Protein AF-A0A7V6DC79-F1 (afdb_monomer)

pLDDT: mean 93.44, std 5.79, range [66.88, 98.06]

Nearest PDB structures (foldseek):
  2qwc-assembly1_A  TM=8.091E-01  e=1.370E+00  Influenza A virus
  7s0i-assembly1_A  TM=7.879E-01  e=2.095E+00  Influenza A virus (A/Michigan/45/2015(H1N1))
  6lxk-assembly1_D  TM=8.286E-01  e=2.671E+00  Influenza A virus
  6d7k-assembly1_D  TM=6.205E-01  e=1.075E+00  Methylosinus sporium
  1dt9-assembly1_A  TM=5.908E-01  e=4.341E+00  Homo sapiens

Radius of gyration: 20.47 Å; Cα contacts (8 Å, |Δi|>4): 70; chains: 1; bounding box: 33×32×60 Å

Mean predicted aligned error: 6.27 Å

Solvent-accessible surface area (backbone atoms only — not comparable to full-atom values): 3852 Å² total; per-residue (Å²): 134,86,80,52,73,48,78,49,79,48,82,53,99,69,36,37,37,41,37,36,28,48,73,90,38,84,74,47,78,49,77,46,67,69,89,74,69,79,89,66,85,82,89,83,77,82,76,51,78,42,89,91,68,85,43,71,73

Sequence (57 aa):
MTVRKEIIVNVGSRETRIAVLEDDRLMELHVEREERIVGSIYKARVANVLPGMDAAF

Secondary structure (DSSP, 8-state):
-PPPEEEEEEE-SS-EEEEEEETTEEEEEEEE-S---TT---------EETTTTEE-

Foldseek 3Di:
DDWDWDWDWDDDPQWIWIFIDTNNHTDDIDIGGDDDPPPDDDDDDWPDDDVVPRDTD

Structure (mmCIF, N/CA/C/O backbone):
data_AF-A0A7V6DC79-F1
#
_entry.id   AF-A0A7V6DC79-F1
#
loop_
_atom_site.group_PDB
_atom_site.id
_atom_site.type_symbol
_atom_site.label_atom_id
_atom_site.label_alt_id
_atom_site.label_comp_id
_atom_site.label_asym_id
_atom_site.label_entity_id
_atom_site.label_seq_id
_atom_site.pdbx_PDB_ins_code
_atom_site.Cartn_x
_atom_site.Cartn_y
_atom_site.Cartn_z
_atom_site.occupancy
_atom_site.B_iso_or_equiv
_atom_site.auth_seq_id
_atom_site.auth_comp_id
_atom_site.auth_asym_id
_atom_site.auth_atom_id
_atom_site.pdbx_PDB_model_num
ATOM 1 N N . MET A 1 1 ? -9.399 18.613 27.060 1.00 66.88 1 MET A N 1
ATOM 2 C CA . MET A 1 1 ? -9.504 17.159 27.307 1.00 66.88 1 MET A CA 1
ATOM 3 C C . MET A 1 1 ? -8.866 16.466 26.118 1.00 66.88 1 MET A C 1
ATOM 5 O O . MET A 1 1 ? -9.150 16.874 25.000 1.00 66.88 1 MET A O 1
ATOM 9 N N . THR A 1 2 ? -7.946 15.532 26.342 1.00 82.25 2 THR A N 1
ATOM 10 C CA . THR A 1 2 ? -7.299 14.779 25.257 1.00 82.25 2 THR A CA 1
ATOM 11 C C . THR A 1 2 ? -8.231 13.651 24.837 1.00 82.25 2 THR A C 1
ATOM 13 O O . THR A 1 2 ? -8.623 12.862 25.689 1.00 82.25 2 THR A O 1
ATOM 16 N N . VAL A 1 3 ? -8.595 13.602 23.558 1.00 85.12 3 VAL A N 1
ATOM 17 C CA . VAL A 1 3 ? -9.389 12.510 22.974 1.00 85.12 3 VAL A CA 1
ATOM 18 C C . VAL A 1 3 ? -8.483 11.291 22.815 1.00 85.12 3 VAL A C 1
ATOM 20 O O . VAL A 1 3 ? -7.372 11.416 22.288 1.00 85.12 3 VAL A O 1
ATOM 23 N N . ARG A 1 4 ? -8.923 10.119 23.279 1.00 94.44 4 ARG A N 1
ATOM 24 C CA . ARG A 1 4 ? -8.182 8.864 23.109 1.00 94.44 4 ARG A CA 1
ATOM 25 C C . ARG A 1 4 ? -8.358 8.385 21.672 1.00 94.44 4 ARG A C 1
ATOM 27 O O . ARG A 1 4 ? -9.484 8.178 21.235 1.00 94.44 4 ARG A O 1
ATOM 34 N N . LYS A 1 5 ? -7.249 8.192 20.951 1.00 96.19 5 LYS A N 1
ATOM 35 C CA . LYS A 1 5 ? -7.237 7.621 19.596 1.00 96.19 5 LYS A CA 1
ATOM 36 C C . LYS A 1 5 ? -6.683 6.210 19.603 1.00 96.19 5 LYS A C 1
ATOM 38 O O . LYS A 1 5 ? -5.616 5.976 20.167 1.00 96.19 5 LYS A O 1
ATOM 43 N N . GLU A 1 6 ? -7.374 5.303 18.928 1.00 97.44 6 GLU A N 1
ATOM 44 C CA . GLU A 1 6 ? -6.950 3.913 18.771 1.00 97.44 6 GLU A CA 1
ATOM 45 C C . GLU A 1 6 ? -7.059 3.467 17.319 1.00 97.44 6 GLU A C 1
ATOM 47 O O . GLU A 1 6 ? -7.937 3.910 16.580 1.00 97.44 6 GLU A O 1
ATOM 52 N N . ILE A 1 7 ? -6.156 2.574 16.918 1.00 97.62 7 ILE A N 1
ATOM 53 C CA . ILE A 1 7 ? -6.185 1.923 15.612 1.00 97.62 7 ILE A CA 1
ATOM 54 C C . ILE A 1 7 ? -6.271 0.422 15.859 1.00 97.62 7 ILE A C 1
ATOM 56 O O . ILE A 1 7 ? -5.365 -0.170 16.444 1.00 97.62 7 ILE A O 1
ATOM 60 N N . ILE A 1 8 ? -7.362 -0.190 15.410 1.00 97.69 8 ILE A N 1
ATOM 61 C CA . ILE A 1 8 ? -7.591 -1.629 15.521 1.00 97.69 8 ILE A CA 1
ATOM 62 C C . ILE A 1 8 ? -7.383 -2.252 14.147 1.00 97.69 8 ILE A C 1
ATOM 64 O O . ILE A 1 8 ? -8.076 -1.902 13.193 1.00 97.69 8 ILE A O 1
ATOM 68 N N . VAL A 1 9 ? -6.452 -3.203 14.060 1.00 97.25 9 VAL A N 1
ATOM 69 C CA . VAL A 1 9 ? -6.1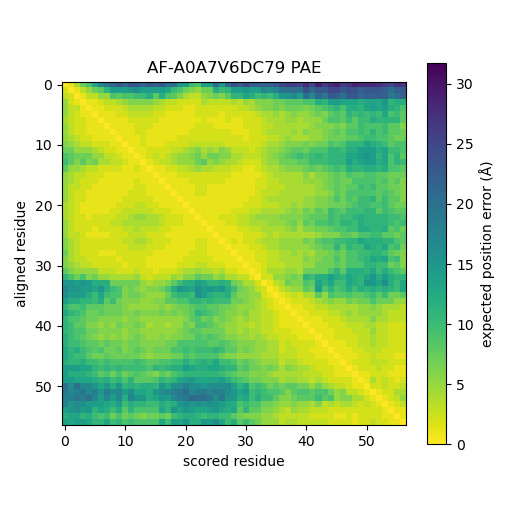53 -3.943 12.828 1.00 97.25 9 VAL A CA 1
ATOM 70 C C . VAL A 1 9 ? -6.654 -5.377 12.964 1.00 97.25 9 VAL A C 1
ATOM 72 O O . VAL A 1 9 ? -6.238 -6.116 13.853 1.00 97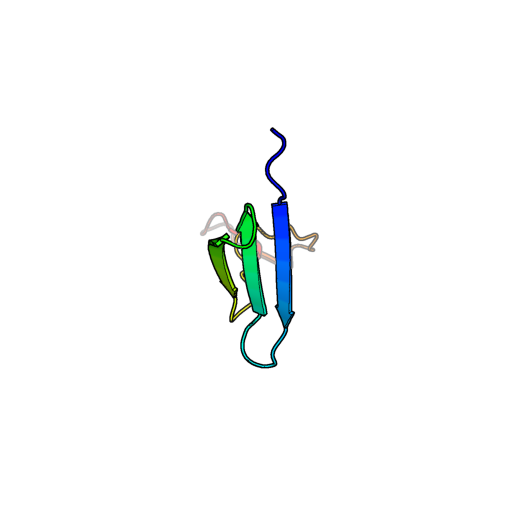.25 9 VAL A O 1
ATOM 75 N N . ASN A 1 10 ? -7.548 -5.779 12.064 1.00 96.81 10 ASN A N 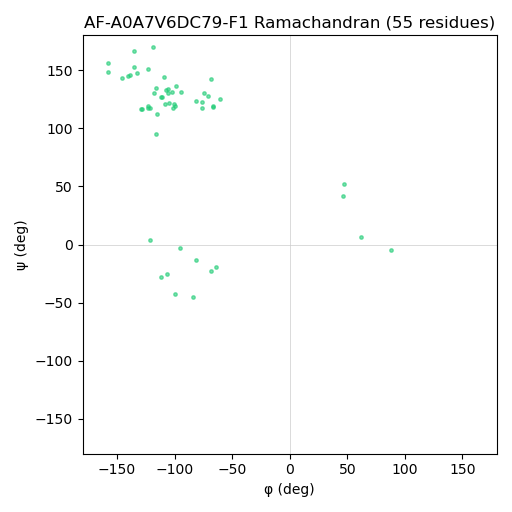1
ATOM 76 C CA . ASN A 1 10 ? -8.044 -7.142 11.944 1.00 96.81 10 ASN A CA 1
ATOM 77 C C . ASN A 1 10 ? -7.617 -7.729 10.595 1.00 96.81 10 ASN A C 1
ATOM 79 O O . ASN A 1 10 ? -8.097 -7.295 9.550 1.00 96.81 10 ASN A O 1
ATOM 83 N N . VAL A 1 11 ? -6.734 -8.725 10.630 1.00 95.06 11 VAL A N 1
ATOM 84 C CA . VAL A 1 11 ? -6.211 -9.395 9.433 1.00 95.06 11 VAL A CA 1
ATOM 85 C C . VAL A 1 11 ? -6.954 -10.714 9.230 1.00 95.06 11 VAL A C 1
ATOM 87 O O . VAL A 1 11 ? -6.923 -11.586 10.098 1.00 95.06 11 VAL A O 1
ATOM 90 N N . GLY A 1 12 ? -7.641 -10.853 8.097 1.00 93.62 12 GLY A N 1
ATOM 91 C CA . GLY A 1 12 ? -8.283 -12.090 7.659 1.00 93.62 12 GLY A CA 1
ATOM 92 C C . GLY A 1 12 ? -7.708 -12.587 6.334 1.00 93.62 12 GLY A C 1
ATOM 93 O O . GLY A 1 12 ? -6.981 -11.878 5.649 1.00 93.62 12 GLY A O 1
ATOM 94 N N . SER A 1 13 ? -8.067 -13.807 5.934 1.00 91.38 13 SER A N 1
ATOM 95 C CA . SER A 1 13 ? -7.581 -14.411 4.682 1.00 91.38 13 SER A CA 1
ATOM 96 C C . SER A 1 13 ? -8.104 -13.736 3.409 1.00 91.38 13 SER A C 1
ATOM 98 O O . SER A 1 13 ? -7.497 -13.880 2.355 1.00 91.38 13 SER A O 1
ATOM 100 N N . ARG A 1 14 ? -9.242 -13.035 3.490 1.00 91.62 14 ARG A N 1
ATOM 101 C CA . ARG A 1 14 ? -9.893 -12.367 2.349 1.00 91.62 14 ARG A CA 1
ATOM 102 C C . ARG A 1 14 ? -9.754 -10.847 2.379 1.00 91.62 14 ARG A C 1
ATOM 104 O O . ARG A 1 14 ? -9.907 -10.198 1.352 1.00 91.62 14 ARG A O 1
ATOM 111 N N . GLU A 1 15 ? -9.577 -10.276 3.565 1.00 93.88 15 GLU A N 1
ATOM 112 C CA . GLU A 1 15 ? -9.512 -8.831 3.746 1.00 93.88 15 GLU A CA 1
ATOM 113 C C . GLU A 1 15 ? -8.791 -8.457 5.040 1.00 93.88 15 GLU A C 1
ATOM 115 O O . GLU A 1 15 ? -8.897 -9.155 6.052 1.00 93.88 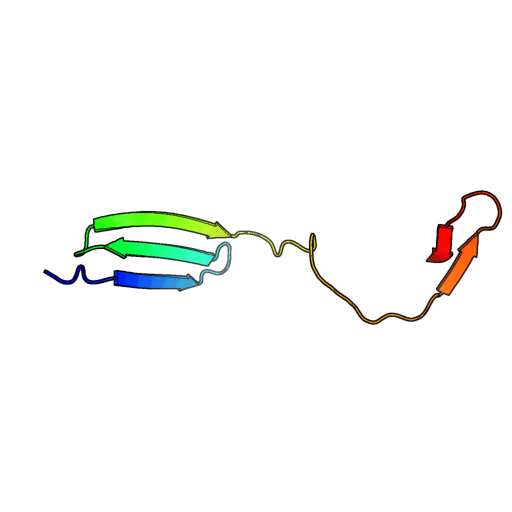15 GLU A O 1
ATOM 120 N N . THR A 1 16 ? -8.119 -7.312 5.004 1.00 95.00 16 THR A N 1
ATOM 121 C CA . THR A 1 16 ? -7.606 -6.595 6.169 1.00 95.00 16 THR A CA 1
ATOM 122 C C . THR A 1 16 ? -8.538 -5.429 6.463 1.00 95.00 16 THR A C 1
ATOM 124 O O . THR A 1 16 ? -8.905 -4.663 5.572 1.00 95.00 16 THR A O 1
ATOM 127 N N . ARG A 1 17 ? -8.946 -5.289 7.723 1.00 96.88 17 ARG A N 1
ATOM 128 C CA . ARG A 1 17 ? -9.825 -4.215 8.190 1.00 96.88 17 ARG A CA 1
ATOM 129 C C . ARG A 1 17 ? -9.091 -3.374 9.218 1.00 96.88 17 ARG A C 1
ATOM 131 O O . ARG A 1 17 ? -8.528 -3.922 10.164 1.00 96.88 17 ARG A O 1
ATOM 138 N N . ILE A 1 18 ? -9.120 -2.060 9.047 1.00 97.38 18 ILE A N 1
ATOM 139 C CA . ILE A 1 18 ? -8.481 -1.102 9.947 1.00 97.38 18 ILE A CA 1
ATOM 140 C C . ILE A 1 18 ? -9.551 -0.130 10.428 1.00 97.38 18 ILE A C 1
ATOM 142 O O . ILE A 1 18 ? -10.143 0.586 9.622 1.00 97.38 18 ILE A O 1
ATOM 146 N N . ALA A 1 19 ? -9.810 -0.117 11.731 1.00 98.06 19 ALA A N 1
ATOM 147 C CA . ALA A 1 19 ? -10.735 0.813 12.363 1.00 98.06 19 ALA A CA 1
ATOM 148 C C . ALA A 1 19 ? -9.958 1.882 13.134 1.00 98.06 19 ALA A C 1
ATOM 150 O O . ALA A 1 19 ? -9.086 1.548 13.935 1.00 98.06 19 ALA A O 1
ATOM 151 N N . VAL A 1 20 ? -10.299 3.151 12.917 1.00 97.88 20 VAL A N 1
ATOM 152 C CA . VAL A 1 20 ? -9.822 4.279 13.724 1.00 97.88 20 VAL A CA 1
ATOM 153 C C . VAL A 1 20 ? -10.931 4.660 14.694 1.00 97.88 20 VAL A C 1
ATOM 155 O O . VAL A 1 20 ? -12.046 4.981 14.271 1.00 97.88 20 VAL A O 1
ATOM 158 N N . LEU A 1 21 ? -10.630 4.606 15.989 1.00 97.81 21 LEU A N 1
ATOM 159 C CA . LEU A 1 21 ? -11.552 4.971 17.057 1.00 97.81 21 LEU A CA 1
ATOM 160 C C . LEU A 1 21 ? -11.124 6.276 17.728 1.00 97.81 21 LEU A C 1
ATOM 162 O O . LEU A 1 21 ? -9.932 6.516 17.931 1.00 97.81 21 LEU A O 1
ATOM 166 N N . GLU A 1 22 ? -12.109 7.078 18.119 1.00 97.56 22 GLU A N 1
ATOM 167 C CA . GLU A 1 22 ? -11.964 8.209 19.037 1.00 97.56 22 GLU A CA 1
ATOM 168 C C . GLU A 1 22 ? -12.920 8.010 20.216 1.00 97.56 22 GLU A C 1
ATOM 170 O O . GLU A 1 22 ? -14.127 7.911 20.009 1.00 97.56 22 GLU A O 1
ATOM 175 N N . ASP A 1 23 ? -12.391 7.914 21.440 1.00 96.06 23 ASP A N 1
ATOM 176 C CA . ASP A 1 23 ? -13.163 7.639 22.666 1.00 96.06 23 ASP A CA 1
ATOM 177 C C . ASP A 1 23 ? -14.156 6.467 22.488 1.00 96.06 23 ASP A C 1
ATOM 179 O O . ASP A 1 23 ? -15.360 6.593 22.716 1.00 96.06 23 ASP A O 1
ATOM 183 N N . ASP A 1 24 ? -13.634 5.334 22.000 1.00 95.19 24 ASP A N 1
ATOM 184 C CA . ASP A 1 24 ? -14.369 4.096 21.691 1.00 95.19 24 ASP A CA 1
ATOM 185 C C . ASP A 1 24 ? -15.461 4.235 20.601 1.00 95.19 24 ASP A C 1
ATOM 187 O O . ASP A 1 24 ? -16.189 3.283 20.306 1.00 95.19 24 ASP A O 1
ATOM 191 N N . ARG A 1 25 ? -15.563 5.394 19.935 1.00 97.19 25 ARG A N 1
ATOM 192 C CA . ARG A 1 25 ? -16.458 5.615 18.791 1.00 97.19 25 ARG A CA 1
ATOM 193 C C . ARG A 1 25 ? -15.724 5.379 17.481 1.00 97.19 25 ARG A C 1
ATOM 195 O O . ARG A 1 25 ? -14.650 5.928 17.253 1.00 97.19 25 ARG A O 1
ATOM 202 N N . LEU A 1 26 ? -16.335 4.600 16.589 1.00 97.31 26 LEU A N 1
ATOM 203 C CA . LEU A 1 26 ? -15.811 4.379 15.243 1.00 97.31 26 LEU A CA 1
ATOM 204 C C . LEU A 1 26 ? -15.870 5.668 14.426 1.00 97.31 26 LEU A C 1
ATOM 206 O O . LEU A 1 26 ? -16.956 6.184 14.162 1.00 97.31 26 LEU A O 1
ATOM 210 N N . MET A 1 27 ? -14.703 6.142 14.005 1.00 97.50 27 MET A N 1
ATOM 211 C CA . MET A 1 27 ? -14.569 7.329 13.164 1.00 97.50 27 MET A CA 1
ATOM 212 C C . MET A 1 27 ? -14.368 6.952 11.703 1.00 97.50 27 MET A C 1
ATOM 214 O O . MET A 1 27 ? -14.991 7.537 10.822 1.00 97.50 27 MET A O 1
ATOM 218 N N . GLU A 1 28 ? -13.529 5.951 11.445 1.00 97.44 28 GLU A N 1
ATOM 219 C CA . GLU A 1 28 ? -13.205 5.516 10.092 1.00 97.44 28 GLU A CA 1
ATOM 220 C C . GLU A 1 28 ? -12.975 4.006 10.040 1.00 97.44 28 GLU A C 1
ATOM 222 O O . GLU A 1 28 ? -12.411 3.419 10.967 1.00 97.44 28 GLU A O 1
ATOM 227 N N . LEU A 1 29 ? -13.402 3.383 8.940 1.00 96.94 29 LEU A N 1
ATOM 228 C CA . LEU A 1 29 ? -13.165 1.975 8.648 1.00 96.94 29 LEU A CA 1
ATOM 229 C C . LEU A 1 29 ? -12.579 1.833 7.244 1.00 96.94 29 LEU A C 1
ATOM 231 O O . LEU A 1 29 ? -13.252 2.101 6.251 1.00 96.94 29 LEU A O 1
ATOM 235 N N . HIS A 1 30 ? -11.352 1.333 7.174 1.00 95.62 30 HIS A N 1
ATOM 236 C CA . HIS A 1 30 ? -10.714 0.913 5.936 1.00 95.62 30 HIS A CA 1
ATOM 237 C C . HIS A 1 30 ? -10.835 -0.599 5.770 1.00 95.62 30 HIS A C 1
ATOM 239 O O . HIS A 1 30 ? -10.613 -1.355 6.717 1.00 95.62 30 HIS A O 1
ATOM 245 N N . VAL A 1 31 ? -11.167 -1.042 4.557 1.00 94.94 31 VAL A N 1
ATOM 246 C CA . VAL A 1 31 ? -11.221 -2.460 4.189 1.00 94.94 31 VAL A CA 1
ATOM 247 C C . VAL A 1 31 ? -10.397 -2.663 2.927 1.00 94.94 31 VAL A C 1
ATOM 249 O O . VAL A 1 31 ? -10.728 -2.128 1.870 1.00 94.94 31 VAL A O 1
ATOM 252 N N . GLU A 1 32 ? -9.339 -3.450 3.043 1.00 91.31 32 GLU A N 1
ATOM 253 C CA . GLU A 1 32 ? -8.426 -3.785 1.958 1.00 91.31 32 GLU A CA 1
ATOM 254 C C . GLU A 1 32 ? -8.569 -5.269 1.614 1.00 91.31 32 GLU A C 1
ATOM 256 O O . GLU A 1 32 ? -8.513 -6.121 2.497 1.00 91.31 32 GLU A O 1
ATOM 261 N N . ARG A 1 33 ? -8.812 -5.584 0.338 1.00 88.62 33 ARG A N 1
ATOM 262 C CA . ARG A 1 33 ? -9.025 -6.962 -0.155 1.00 88.62 33 ARG A CA 1
ATOM 263 C C . ARG A 1 33 ? -7.903 -7.458 -1.061 1.00 88.62 33 ARG A C 1
ATOM 265 O O . ARG A 1 33 ? -7.672 -8.656 -1.139 1.00 88.62 33 ARG A O 1
ATOM 272 N N . GLU A 1 34 ? -7.237 -6.538 -1.745 1.00 81.38 34 GLU A N 1
AT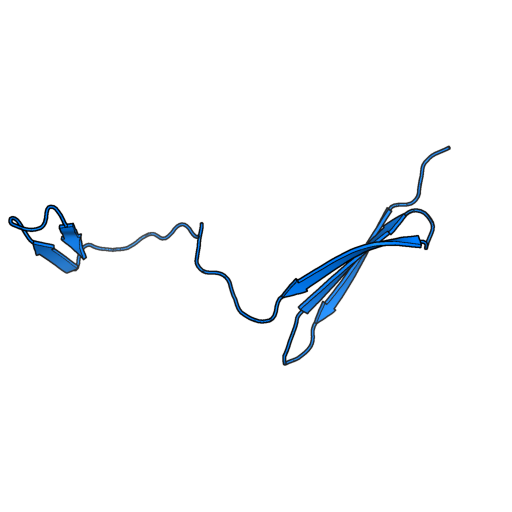OM 273 C CA . GLU A 1 34 ? -6.181 -6.810 -2.714 1.00 81.38 34 GLU A CA 1
ATOM 274 C C . GLU A 1 34 ? -5.092 -5.756 -2.540 1.00 81.38 34 GLU A C 1
ATOM 276 O O . GLU A 1 34 ? -5.403 -4.596 -2.253 1.00 81.38 34 GLU A O 1
ATOM 281 N N . GLU A 1 35 ? -3.833 -6.146 -2.737 1.00 77.19 35 GLU A N 1
ATOM 282 C CA . GLU A 1 35 ? -2.717 -5.204 -2.706 1.00 77.19 35 GLU A CA 1
ATOM 283 C C . GLU A 1 35 ? -2.821 -4.232 -3.887 1.00 77.19 35 GLU A C 1
ATOM 285 O O . GLU A 1 35 ? -2.786 -4.620 -5.060 1.00 77.19 35 GLU A O 1
ATOM 290 N N . ARG A 1 36 ? -2.935 -2.933 -3.592 1.00 81.62 36 ARG A N 1
ATOM 291 C CA . ARG A 1 36 ? -2.846 -1.896 -4.624 1.00 81.62 36 ARG A CA 1
ATOM 292 C C . ARG A 1 36 ? -1.389 -1.690 -5.026 1.00 81.62 36 ARG A C 1
ATOM 294 O O . ARG A 1 36 ? -0.592 -1.190 -4.246 1.00 81.62 36 ARG A O 1
ATOM 301 N N . ILE A 1 37 ? -1.084 -1.968 -6.289 1.00 88.75 37 ILE A N 1
ATOM 302 C CA . ILE A 1 37 ? 0.234 -1.693 -6.891 1.00 88.75 37 ILE A CA 1
ATOM 303 C C . ILE A 1 37 ? 0.412 -0.230 -7.340 1.00 88.75 37 ILE A C 1
ATOM 305 O O . ILE A 1 37 ? 1.510 0.208 -7.677 1.00 88.75 37 ILE A O 1
ATOM 309 N N . VAL A 1 38 ? -0.678 0.543 -7.407 1.00 92.00 38 VAL A N 1
ATOM 310 C CA . VAL A 1 38 ? -0.636 1.943 -7.854 1.00 92.00 38 VAL A CA 1
ATOM 311 C C . VAL A 1 38 ? 0.053 2.8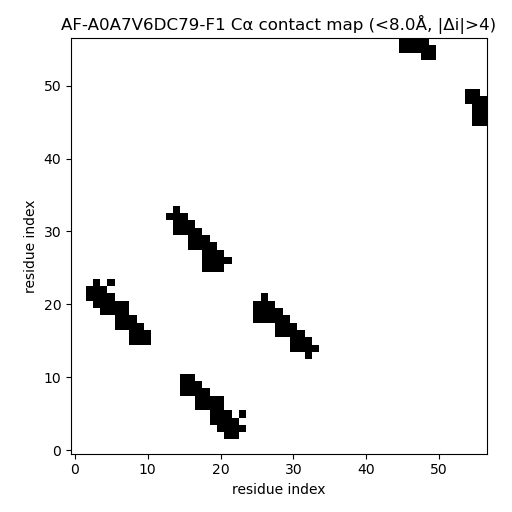01 -6.794 1.00 92.00 38 VAL A C 1
ATOM 313 O O . VAL A 1 38 ? -0.350 2.798 -5.635 1.00 92.00 38 VA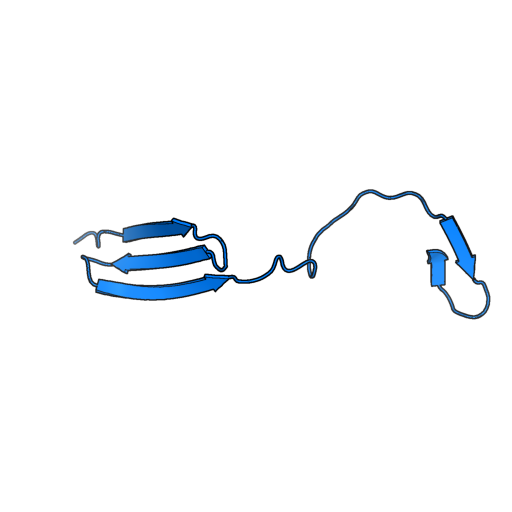L A O 1
ATOM 316 N N . GLY A 1 39 ? 1.057 3.575 -7.209 1.00 92.31 39 GLY A N 1
ATOM 317 C CA . GLY A 1 39 ? 1.854 4.428 -6.319 1.00 92.31 39 GL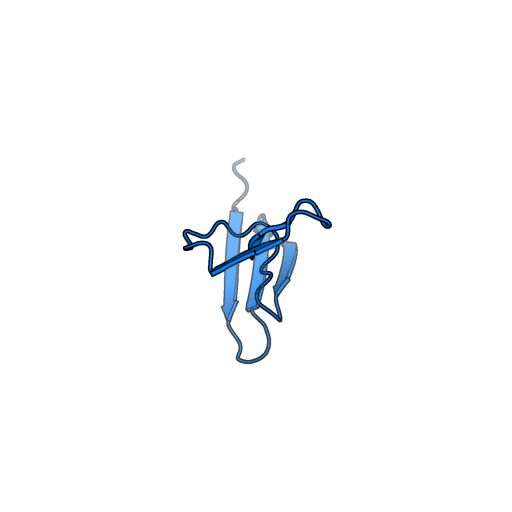Y A CA 1
ATOM 318 C C . GLY A 1 39 ? 3.065 3.725 -5.704 1.00 92.31 39 GLY A C 1
ATOM 319 O O . GLY A 1 39 ? 3.875 4.374 -5.043 1.00 92.31 39 GLY A O 1
ATOM 320 N N . SER A 1 40 ? 3.229 2.425 -5.948 1.00 93.25 40 SER A N 1
ATOM 321 C CA . SER A 1 40 ? 4.428 1.694 -5.555 1.00 93.25 40 SER A CA 1
ATOM 322 C C . SER A 1 40 ? 5.646 2.156 -6.365 1.00 93.25 40 SER A C 1
ATOM 324 O O . SER A 1 40 ? 5.556 2.444 -7.559 1.00 93.25 40 SER A O 1
ATOM 326 N N . ILE A 1 41 ? 6.804 2.216 -5.707 1.00 95.31 41 ILE A N 1
ATOM 327 C CA . ILE A 1 41 ? 8.084 2.590 -6.317 1.00 95.31 41 ILE A CA 1
ATOM 328 C C . ILE A 1 41 ? 8.971 1.350 -6.360 1.00 95.31 41 ILE A C 1
ATOM 330 O O . ILE A 1 41 ? 9.213 0.717 -5.332 1.00 95.31 41 ILE A O 1
ATOM 334 N N . TYR A 1 42 ? 9.486 1.031 -7.546 1.00 95.06 42 TYR A N 1
ATOM 335 C CA . TYR A 1 42 ? 10.316 -0.148 -7.775 1.00 95.06 42 TYR A CA 1
ATOM 336 C C . TYR A 1 42 ? 11.673 0.233 -8.363 1.00 95.06 42 TYR A C 1
ATOM 338 O O . TYR A 1 42 ? 11.802 1.199 -9.115 1.00 95.06 42 TYR A O 1
ATOM 346 N N . LYS A 1 43 ? 12.688 -0.580 -8.064 1.00 97.19 43 LYS A N 1
ATOM 347 C CA . LYS A 1 43 ? 13.971 -0.576 -8.770 1.00 97.19 43 LYS A CA 1
ATOM 348 C C . LYS A 1 43 ? 13.987 -1.755 -9.740 1.00 97.19 43 LYS A C 1
ATOM 350 O O . LYS A 1 43 ? 13.945 -2.900 -9.298 1.00 97.19 43 LYS A O 1
ATOM 355 N N . ALA A 1 44 ? 14.082 -1.478 -11.036 1.00 96.06 44 ALA A N 1
ATOM 356 C CA . ALA A 1 44 ? 14.074 -2.490 -12.090 1.00 96.06 44 ALA A CA 1
ATOM 357 C C . ALA A 1 44 ? 15.161 -2.221 -13.142 1.00 96.06 44 ALA A C 1
ATOM 359 O O . ALA A 1 44 ? 15.764 -1.146 -13.177 1.00 96.06 44 ALA A O 1
ATOM 360 N N . ARG A 1 45 ? 15.421 -3.220 -13.990 1.00 97.50 45 ARG A N 1
ATOM 361 C CA . ARG A 1 45 ? 16.292 -3.106 -15.165 1.00 97.50 45 ARG A CA 1
ATOM 362 C C . ARG A 1 45 ? 15.417 -3.077 -16.414 1.00 97.50 45 ARG A C 1
ATOM 364 O O . ARG A 1 45 ? 14.553 -3.933 -16.541 1.00 97.50 45 ARG A O 1
ATOM 371 N N . VAL A 1 46 ? 15.697 -2.145 -17.325 1.00 96.88 46 VAL A N 1
ATOM 372 C CA . VAL A 1 46 ? 15.043 -2.068 -18.640 1.00 96.88 46 VAL A CA 1
ATOM 373 C C . VAL A 1 46 ? 15.326 -3.351 -19.427 1.00 96.88 46 VAL A C 1
ATOM 375 O O . VAL A 1 46 ? 16.489 -3.732 -19.592 1.00 96.88 46 VAL A O 1
ATOM 378 N N . ALA A 1 47 ? 14.269 -4.009 -19.887 1.00 96.69 47 ALA A N 1
ATOM 379 C CA . ALA A 1 47 ? 14.291 -5.187 -20.739 1.00 96.69 47 ALA A CA 1
ATOM 380 C C . ALA A 1 47 ? 14.436 -4.821 -22.226 1.00 96.69 47 ALA A C 1
ATOM 382 O O . ALA A 1 47 ? 15.263 -5.420 -22.916 1.00 96.69 47 ALA A O 1
ATOM 383 N N . ASN A 1 48 ? 13.684 -3.833 -22.728 1.00 96.12 48 ASN A N 1
ATOM 384 C CA . ASN A 1 48 ? 13.733 -3.407 -24.132 1.00 96.12 48 ASN A CA 1
ATOM 385 C C . ASN A 1 48 ? 13.222 -1.972 -24.361 1.00 96.12 48 ASN A C 1
ATOM 387 O O . ASN A 1 48 ? 12.406 -1.451 -23.609 1.00 96.12 48 ASN A O 1
ATOM 391 N N . VAL A 1 49 ? 13.668 -1.346 -25.458 1.00 96.38 49 VAL A N 1
ATOM 392 C CA . VAL A 1 49 ? 13.282 0.020 -25.867 1.00 96.38 49 VAL A CA 1
ATOM 393 C C . VAL A 1 49 ? 12.524 -0.030 -27.194 1.00 96.38 49 VAL A C 1
ATOM 395 O O . VAL A 1 49 ? 12.961 -0.722 -28.113 1.00 96.38 49 VAL A O 1
ATOM 398 N N . LEU A 1 50 ? 11.408 0.700 -27.307 1.00 95.88 50 LEU A N 1
ATOM 399 C CA . LEU A 1 50 ? 10.557 0.767 -28.502 1.00 95.88 50 LEU A CA 1
ATOM 400 C C . LEU A 1 50 ? 10.549 2.195 -29.095 1.00 95.88 50 LEU A C 1
ATOM 402 O O . LEU A 1 50 ? 9.733 3.022 -28.683 1.00 95.88 50 LEU A O 1
ATOM 406 N N . PRO A 1 51 ? 11.406 2.500 -30.092 1.00 89.44 51 PRO A N 1
ATOM 407 C CA . PRO A 1 51 ? 11.615 3.866 -30.592 1.00 89.44 51 PRO A CA 1
ATOM 408 C C . PRO A 1 51 ? 10.401 4.538 -31.252 1.00 89.44 51 PRO A C 1
ATOM 410 O O . PRO A 1 51 ? 10.393 5.750 -31.398 1.00 89.44 51 PRO A O 1
ATOM 413 N N . GLY A 1 52 ? 9.395 3.772 -31.688 1.00 92.31 52 GLY A N 1
ATOM 414 C CA . GLY A 1 52 ? 8.190 4.307 -32.343 1.00 92.31 52 GLY A CA 1
ATOM 415 C C . GLY A 1 52 ? 7.001 4.530 -31.407 1.00 92.31 52 GLY A C 1
ATOM 416 O O . GLY A 1 52 ? 5.949 4.972 -31.855 1.00 92.31 52 GLY A O 1
ATOM 417 N N . MET A 1 53 ? 7.145 4.170 -30.132 1.00 94.12 53 MET A N 1
ATOM 418 C CA . MET A 1 53 ? 6.081 4.260 -29.129 1.00 94.12 53 MET A CA 1
ATOM 419 C C . MET A 1 53 ? 6.478 5.148 -27.947 1.00 94.12 53 MET A C 1
ATOM 421 O O . MET A 1 53 ? 5.728 5.210 -26.978 1.00 94.12 53 MET A O 1
ATOM 425 N N . ASP A 1 54 ? 7.661 5.772 -28.007 1.00 91.50 54 ASP A N 1
ATOM 426 C CA . ASP A 1 54 ? 8.260 6.536 -26.907 1.00 91.50 54 ASP A CA 1
ATOM 427 C C . ASP A 1 54 ? 8.179 5.789 -25.560 1.00 91.50 54 ASP A C 1
ATOM 429 O O . ASP A 1 54 ? 7.870 6.359 -24.514 1.00 91.50 54 ASP A O 1
ATO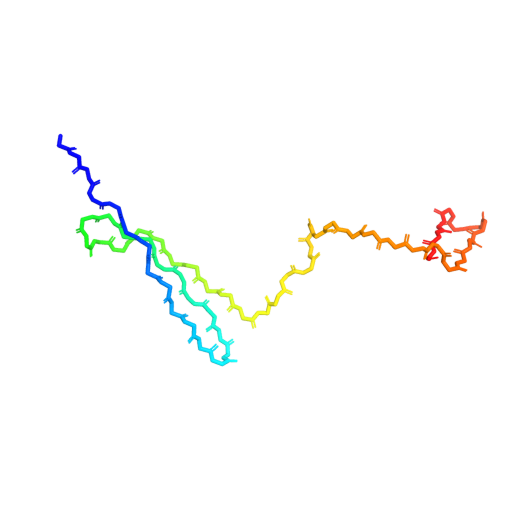M 433 N N . ALA A 1 55 ? 8.442 4.475 -25.594 1.00 95.19 55 ALA A N 1
ATOM 434 C CA . ALA A 1 55 ? 8.260 3.570 -24.462 1.00 95.19 55 ALA A CA 1
ATOM 435 C C . ALA A 1 55 ? 9.448 2.612 -24.274 1.00 95.19 55 ALA A C 1
ATOM 437 O O . ALA A 1 55 ? 10.141 2.235 -25.224 1.00 95.19 55 ALA A O 1
ATOM 438 N N . ALA A 1 56 ? 9.648 2.177 -23.030 1.00 95.19 56 ALA A N 1
ATOM 439 C CA . ALA A 1 56 ? 10.574 1.117 -22.655 1.00 95.19 56 ALA A CA 1
ATOM 440 C C . ALA A 1 56 ? 9.919 0.223 -21.598 1.00 95.19 56 ALA A C 1
ATOM 442 O O . ALA A 1 56 ? 9.145 0.704 -20.768 1.00 95.19 56 ALA A O 1
ATOM 443 N N . PHE A 1 57 ? 10.234 -1.064 -21.661 1.00 92.62 57 PHE A N 1
ATOM 444 C CA . PHE A 1 57 ? 9.808 -2.082 -20.705 1.00 92.62 57 PHE A CA 1
ATOM 445 C C . PHE A 1 57 ? 11.033 -2.590 -19.964 1.00 92.62 57 PHE A C 1
ATOM 447 O O . PHE A 1 57 ? 12.096 -2.678 -20.620 1.00 92.62 57 PHE A O 1
#